Protein AF-A0A3P0XJE6-F1 (afdb_monomer_lite)

pLDDT: mean 87.3, std 9.02, range [51.91, 95.56]

Foldseek 3Di:
DVVLVVVQVVDDDDPQALVSLLVVLVVCVVVVDAQVVSVVVLVVVLVVLVVCCVVVNHPPVRSVSSVPNDTDDHDDDPPPDDQDPVSLVVVLVVLDDDDPNSVVVSVVSPVD

Structure (mmCIF, N/CA/C/O backbone):
data_AF-A0A3P0XJE6-F1
#
_entry.id   AF-A0A3P0XJE6-F1
#
loop_
_atom_site.group_PDB
_atom_site.id
_atom_site.type_symbol
_atom_site.label_atom_id
_atom_site.label_alt_id
_atom_site.label_comp_id
_atom_site.label_asym_id
_atom_site.label_entity_id
_atom_site.label_seq_id
_atom_site.pdbx_PDB_ins_code
_atom_site.Cartn_x
_atom_site.Cartn_y
_atom_site.Cartn_z
_atom_site.occupancy
_atom_site.B_iso_or_equiv
_atom_site.auth_seq_id
_atom_site.auth_comp_id
_atom_site.auth_asym_id
_atom_site.auth_atom_id
_atom_site.pdbx_PDB_model_num
ATOM 1 N N . MET A 1 1 ? -3.874 8.680 0.073 1.00 84.50 1 MET A N 1
ATOM 2 C CA . MET A 1 1 ? -4.438 8.532 1.432 1.00 84.50 1 MET A CA 1
ATOM 3 C C . MET A 1 1 ? -5.882 9.003 1.443 1.00 84.50 1 MET A C 1
ATOM 5 O O . MET A 1 1 ? -6.718 8.251 1.912 1.00 84.50 1 MET A O 1
ATOM 9 N N . GLU A 1 2 ? -6.175 10.144 0.814 1.00 88.62 2 GLU A N 1
ATOM 10 C CA . GLU A 1 2 ? -7.531 10.664 0.545 1.00 88.62 2 GLU A CA 1
ATOM 11 C C . GLU A 1 2 ? -8.507 9.590 0.061 1.00 88.62 2 GLU A C 1
ATOM 13 O O . GLU A 1 2 ? -9.460 9.298 0.760 1.00 88.62 2 GLU A O 1
ATOM 18 N N . GLN A 1 3 ? -8.184 8.857 -1.009 1.00 89.25 3 GLN A N 1
ATOM 19 C CA . GLN A 1 3 ? -9.071 7.796 -1.505 1.00 89.25 3 GLN A CA 1
ATOM 20 C C . GLN A 1 3 ? -9.432 6.720 -0.458 1.00 89.25 3 GLN A C 1
ATOM 22 O O . GLN A 1 3 ? -10.523 6.162 -0.494 1.00 89.25 3 GLN A O 1
ATOM 27 N N . PHE A 1 4 ? -8.514 6.390 0.459 1.00 89.94 4 PHE A N 1
ATOM 28 C CA . PHE A 1 4 ? -8.824 5.459 1.547 1.00 89.94 4 PHE A CA 1
ATOM 29 C C . PHE A 1 4 ? -9.767 6.103 2.564 1.00 89.94 4 PHE A C 1
ATOM 31 O O . PHE A 1 4 ? -10.675 5.431 3.033 1.00 89.94 4 PHE A O 1
ATOM 38 N N . ILE A 1 5 ? -9.558 7.381 2.887 1.00 90.06 5 ILE A N 1
ATOM 39 C CA . ILE A 1 5 ? -10.398 8.150 3.810 1.00 90.06 5 ILE A CA 1
ATOM 40 C C . ILE A 1 5 ? -11.802 8.312 3.225 1.00 90.06 5 ILE A C 1
ATOM 42 O O . ILE A 1 5 ? -12.764 7.985 3.907 1.00 90.06 5 ILE A O 1
ATOM 46 N N . ASP A 1 6 ? -11.922 8.725 1.965 1.00 91.50 6 ASP A N 1
ATOM 47 C CA . ASP A 1 6 ? -13.204 8.915 1.281 1.00 91.50 6 ASP A CA 1
ATOM 48 C C . ASP A 1 6 ? -14.004 7.611 1.239 1.00 91.50 6 ASP A C 1
ATOM 50 O O . ASP A 1 6 ? -15.172 7.572 1.625 1.00 91.50 6 ASP A O 1
ATOM 54 N N . TRP A 1 7 ? -13.343 6.516 0.846 1.00 92.06 7 TRP A N 1
ATOM 55 C CA . TRP A 1 7 ? -13.938 5.184 0.854 1.00 92.06 7 TRP A CA 1
ATOM 56 C C . TRP A 1 7 ? -14.346 4.763 2.276 1.00 92.06 7 TRP A C 1
ATOM 58 O O . TRP A 1 7 ? -15.498 4.411 2.511 1.00 92.06 7 TRP A O 1
ATOM 68 N N . TYR A 1 8 ? -13.446 4.883 3.257 1.00 89.38 8 TYR A N 1
ATOM 69 C CA . TYR A 1 8 ? -13.703 4.490 4.646 1.00 89.38 8 TYR A CA 1
ATOM 70 C C . TYR A 1 8 ? -14.839 5.295 5.295 1.00 89.38 8 TYR A C 1
ATOM 72 O O . TYR A 1 8 ? -15.616 4.738 6.066 1.00 89.38 8 TYR A O 1
ATOM 80 N N . CYS A 1 9 ? -14.965 6.581 4.963 1.00 88.25 9 CYS A N 1
ATOM 81 C CA . CYS A 1 9 ? -16.048 7.451 5.417 1.00 88.25 9 CYS A CA 1
ATOM 82 C C . CYS A 1 9 ? -17.398 7.130 4.755 1.00 88.25 9 CYS A C 1
ATOM 84 O O . CYS A 1 9 ? -18.435 7.449 5.337 1.00 88.25 9 CYS A O 1
ATOM 86 N N . SER A 1 10 ? -17.403 6.507 3.571 1.00 86.56 10 SER A N 1
ATOM 87 C CA . SER A 1 10 ? -18.633 6.064 2.897 1.00 86.56 10 SER A CA 1
ATOM 88 C C . SER A 1 10 ? -19.191 4.734 3.427 1.00 86.56 10 SER A C 1
ATOM 90 O O . SER A 1 10 ? -20.377 4.454 3.260 1.00 86.56 10 SER A O 1
ATOM 92 N N . GLU A 1 11 ? -18.372 3.926 4.106 1.00 77.31 11 GLU A N 1
ATOM 93 C CA . GLU A 1 11 ? -18.755 2.603 4.610 1.00 77.31 11 GLU A CA 1
ATOM 94 C C . GLU A 1 11 ? -19.384 2.660 6.030 1.00 77.31 11 GLU A C 1
ATOM 96 O O . GLU A 1 11 ? -18.969 3.467 6.869 1.00 77.31 11 GLU A O 1
ATOM 101 N N . PRO A 1 12 ? -20.342 1.772 6.385 1.00 68.44 12 PRO A N 1
ATOM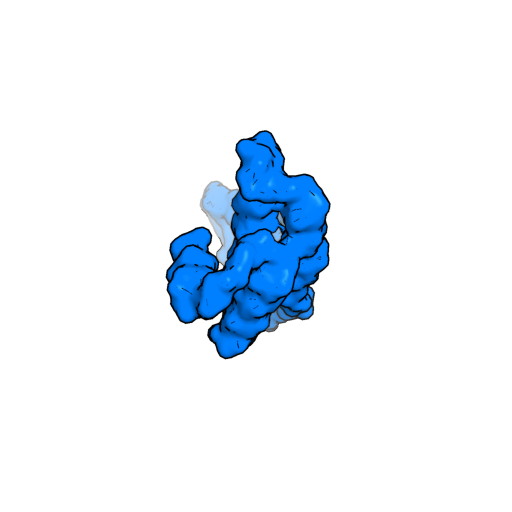 102 C CA . PRO A 1 12 ? -20.878 1.679 7.745 1.00 68.44 12 PRO A CA 1
ATOM 103 C C . PRO A 1 12 ? -19.761 1.386 8.759 1.00 68.44 12 PRO A C 1
ATOM 105 O O . PRO A 1 12 ? -19.056 0.381 8.653 1.00 68.44 12 PRO A O 1
ATOM 108 N N . ARG A 1 13 ? -19.611 2.297 9.728 1.00 65.38 13 ARG A N 1
ATOM 109 C CA . ARG A 1 13 ? -18.469 2.473 10.645 1.00 65.38 13 ARG A CA 1
ATOM 110 C C . ARG A 1 13 ? -17.967 1.170 11.281 1.00 65.38 13 ARG A C 1
ATOM 112 O O . ARG A 1 13 ? -18.421 0.760 12.346 1.00 65.38 13 ARG A O 1
ATOM 119 N N . LEU A 1 14 ? -16.967 0.559 10.656 1.00 70.62 14 LEU A N 1
ATOM 120 C CA . LEU A 1 14 ? -16.139 -0.487 11.249 1.00 70.62 14 LEU A CA 1
ATOM 121 C C . LEU A 1 14 ? -14.871 0.163 11.787 1.00 70.62 14 LEU A C 1
ATOM 123 O O . LEU A 1 14 ? -14.230 0.909 11.058 1.00 70.62 14 LEU A O 1
ATOM 127 N N . ALA A 1 15 ? -14.477 -0.147 13.022 1.00 84.44 15 ALA A N 1
ATOM 128 C CA . ALA A 1 15 ? -13.175 0.271 13.539 1.00 84.44 15 ALA A CA 1
ATOM 129 C C . ALA A 1 15 ? -12.042 -0.193 12.606 1.00 84.44 15 ALA A C 1
ATOM 131 O O . ALA A 1 15 ? -12.121 -1.279 12.021 1.00 84.44 15 ALA A O 1
ATOM 132 N N . LEU A 1 16 ? -10.976 0.606 12.492 1.00 86.81 16 LEU A N 1
ATOM 133 C CA . LEU A 1 16 ? -9.831 0.276 11.649 1.00 86.81 16 LEU A CA 1
ATOM 134 C C . LEU A 1 16 ? -9.233 -1.072 12.072 1.00 86.81 16 LEU A C 1
ATOM 136 O O . LEU A 1 16 ? -8.673 -1.225 13.155 1.00 86.81 16 LEU A O 1
ATOM 140 N N . ASN A 1 17 ? -9.361 -2.068 11.199 1.00 90.62 17 ASN A N 1
ATOM 141 C CA . ASN A 1 17 ? -8.892 -3.422 11.447 1.00 90.62 17 ASN A CA 1
ATOM 142 C C . ASN A 1 17 ? -8.497 -4.112 10.134 1.00 90.62 17 ASN A C 1
ATOM 144 O O . ASN A 1 17 ? -8.668 -3.583 9.032 1.00 90.62 17 ASN A O 1
ATOM 148 N N . ARG A 1 18 ? -7.982 -5.339 10.250 1.00 92.06 18 ARG A N 1
ATOM 149 C CA . ARG A 1 18 ? -7.578 -6.164 9.104 1.00 92.06 18 ARG A CA 1
ATOM 150 C C . ARG A 1 18 ? -8.693 -6.331 8.060 1.00 92.06 18 ARG A C 1
ATOM 152 O O . ARG A 1 18 ? -8.404 -6.308 6.866 1.00 92.06 18 ARG A O 1
ATOM 159 N N . THR A 1 19 ? -9.938 -6.517 8.494 1.00 92.00 19 THR 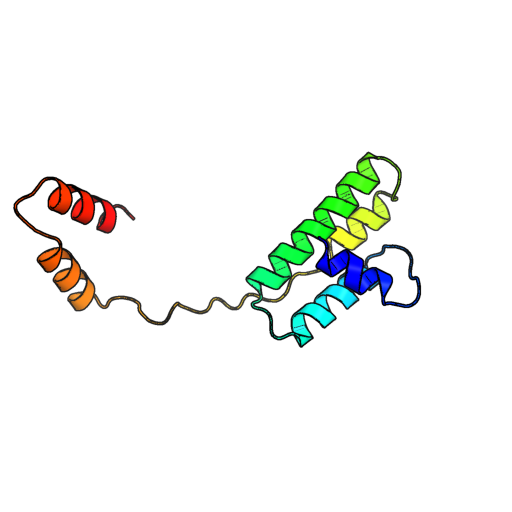A N 1
ATOM 160 C CA . THR A 1 19 ? -11.095 -6.755 7.618 1.00 92.00 19 THR A CA 1
ATOM 161 C C . THR A 1 19 ? -11.422 -5.528 6.776 1.00 92.00 19 THR A C 1
ATOM 163 O O . THR A 1 19 ? -11.659 -5.668 5.579 1.00 92.00 19 THR A O 1
ATOM 166 N N . VAL A 1 20 ? -11.369 -4.328 7.360 1.00 92.75 20 VAL A N 1
ATOM 167 C CA . VAL A 1 20 ? -11.568 -3.066 6.627 1.00 92.75 20 VAL A CA 1
ATOM 168 C C . VAL A 1 20 ? -10.523 -2.910 5.524 1.00 92.75 20 VAL A C 1
ATOM 170 O O . VAL A 1 20 ? -10.867 -2.659 4.374 1.00 92.75 20 VAL A O 1
ATOM 173 N N . VAL A 1 21 ? -9.245 -3.138 5.837 1.00 93.75 21 VAL A N 1
ATOM 174 C CA . VAL A 1 21 ? -8.159 -3.014 4.849 1.00 93.75 21 VAL A CA 1
ATOM 175 C C . VAL A 1 21 ? -8.266 -4.080 3.750 1.00 93.75 21 VAL A C 1
ATOM 177 O O . VAL A 1 21 ? -7.935 -3.820 2.593 1.00 93.75 21 VAL A O 1
ATOM 180 N N . LEU A 1 22 ? -8.776 -5.273 4.076 1.00 93.81 22 LEU A N 1
ATOM 181 C CA . LEU A 1 22 ? -9.079 -6.301 3.079 1.00 93.81 22 LEU A CA 1
ATOM 182 C C . LEU A 1 22 ? -10.220 -5.871 2.144 1.00 93.81 22 LEU A C 1
ATOM 184 O O . LEU A 1 22 ? -10.103 -6.054 0.935 1.00 93.81 22 LEU A O 1
ATOM 188 N N . ARG A 1 23 ? -11.296 -5.283 2.680 1.00 93.00 23 ARG A N 1
ATOM 189 C CA . ARG A 1 23 ? -12.406 -4.742 1.876 1.00 93.00 23 ARG A CA 1
ATOM 190 C C . ARG A 1 23 ? -11.936 -3.616 0.963 1.00 93.00 23 ARG A C 1
ATOM 192 O O . ARG A 1 23 ? -12.268 -3.629 -0.216 1.00 93.00 23 ARG A O 1
ATOM 199 N N . PHE A 1 24 ? -11.081 -2.729 1.470 1.00 93.62 24 PHE A N 1
ATOM 200 C CA . PHE A 1 24 ? -10.472 -1.683 0.656 1.00 93.62 24 PHE A CA 1
ATOM 201 C C . PHE A 1 24 ? -9.674 -2.266 -0.514 1.00 93.62 24 PHE A C 1
ATOM 203 O O . PHE A 1 24 ? -9.806 -1.804 -1.642 1.00 93.62 24 PHE A O 1
ATOM 210 N N . ARG A 1 25 ? -8.887 -3.329 -0.285 1.00 94.44 25 ARG A N 1
ATOM 211 C CA . ARG A 1 25 ? -8.191 -4.027 -1.378 1.00 94.44 25 ARG A CA 1
ATOM 212 C C . ARG A 1 25 ? -9.169 -4.542 -2.433 1.00 94.44 25 ARG A C 1
ATOM 214 O O . ARG A 1 25 ? -8.923 -4.325 -3.610 1.00 94.44 25 ARG A O 1
ATOM 221 N N . LEU A 1 26 ? -10.244 -5.215 -2.018 1.00 93.38 26 LEU A N 1
ATOM 222 C CA . LEU A 1 26 ? -11.241 -5.763 -2.945 1.00 93.38 26 LEU A CA 1
ATOM 223 C C . LEU A 1 26 ? -11.916 -4.656 -3.764 1.00 93.38 26 LEU A C 1
ATOM 225 O O . LEU A 1 26 ? -12.108 -4.823 -4.963 1.00 93.38 26 LEU A O 1
ATOM 229 N N . HIS A 1 27 ? -12.203 -3.509 -3.144 1.00 93.19 27 HIS A N 1
ATOM 230 C CA . HIS A 1 27 ? -12.705 -2.328 -3.843 1.00 93.19 27 HIS A CA 1
ATOM 231 C C . HIS A 1 27 ? -11.697 -1.804 -4.882 1.00 93.19 27 HIS A C 1
ATOM 233 O O . HIS A 1 27 ? -12.051 -1.547 -6.029 1.00 93.19 27 HIS A O 1
ATOM 239 N N . LEU A 1 28 ? -10.413 -1.704 -4.523 1.00 93.81 28 LEU A N 1
ATOM 240 C CA . LEU A 1 28 ? -9.367 -1.304 -5.468 1.00 93.81 28 LEU A CA 1
ATOM 241 C C . LEU A 1 28 ? -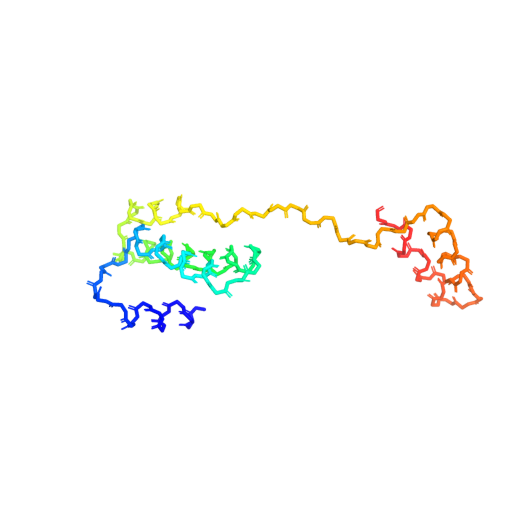9.207 -2.300 -6.630 1.00 93.81 28 LEU A C 1
ATOM 243 O O . LEU A 1 28 ? -8.961 -1.882 -7.760 1.00 93.81 28 LEU A O 1
ATOM 247 N N . GLU A 1 29 ? -9.355 -3.599 -6.362 1.00 92.06 29 GLU A N 1
ATOM 248 C CA . GLU A 1 29 ? -9.342 -4.652 -7.383 1.00 92.06 29 GLU A CA 1
ATOM 249 C C . GLU A 1 29 ? -10.576 -4.559 -8.299 1.00 92.06 29 GLU A C 1
ATOM 251 O O . GLU A 1 29 ? -10.433 -4.693 -9.513 1.00 92.06 29 GLU A O 1
ATOM 256 N N . SER A 1 30 ? -11.765 -4.236 -7.767 1.00 92.88 30 SER A N 1
ATOM 257 C CA . SER A 1 30 ? -12.977 -4.052 -8.584 1.00 92.88 30 SER A CA 1
ATOM 258 C C . SER A 1 30 ? -12.926 -2.822 -9.492 1.00 92.88 30 SER A C 1
ATOM 260 O O . SER A 1 30 ? -13.614 -2.786 -10.506 1.00 92.88 30 SER A O 1
ATOM 262 N N . LEU A 1 31 ? -12.092 -1.830 -9.164 1.00 92.31 31 LEU A N 1
ATOM 263 C CA . LEU A 1 31 ? -11.829 -0.671 -10.025 1.00 92.31 31 LEU A CA 1
ATOM 264 C C . LEU A 1 31 ? -10.895 -0.993 -11.209 1.00 92.31 31 LEU A C 1
ATOM 266 O O . LEU A 1 31 ? -10.602 -0.105 -12.006 1.00 92.31 31 LEU A O 1
ATOM 270 N N . GLY A 1 32 ? -10.386 -2.226 -11.320 1.00 89.38 32 GLY A N 1
ATOM 271 C CA . GLY A 1 32 ? -9.496 -2.632 -12.413 1.00 89.38 32 GLY A CA 1
ATOM 272 C C . GLY A 1 32 ? -8.101 -2.002 -12.348 1.00 89.38 32 GLY A C 1
ATOM 273 O O . GLY A 1 32 ? -7.420 -1.887 -13.366 1.00 89.38 32 GLY A O 1
ATOM 274 N N . LEU A 1 33 ? -7.661 -1.565 -11.164 1.00 89.88 33 LEU A N 1
ATOM 275 C CA . LEU A 1 33 ? -6.352 -0.938 -10.988 1.00 89.88 33 LEU A CA 1
ATOM 276 C C . LEU A 1 33 ? -5.213 -1.948 -11.161 1.00 89.88 33 LEU A C 1
ATOM 278 O O . LEU A 1 33 ? -5.309 -3.105 -10.751 1.00 89.88 33 LEU A O 1
ATOM 282 N N . ALA A 1 34 ? -4.078 -1.476 -11.683 1.00 90.44 34 ALA A N 1
ATOM 283 C CA . ALA A 1 34 ? -2.867 -2.282 -11.762 1.00 90.44 34 ALA A CA 1
ATOM 284 C C . ALA A 1 34 ? -2.428 -2.761 -10.366 1.00 90.44 34 ALA A C 1
ATOM 286 O O . ALA A 1 34 ? -2.461 -2.002 -9.391 1.00 90.44 34 ALA A O 1
ATOM 287 N N . ALA A 1 35 ? -1.942 -4.003 -10.273 1.00 91.00 35 ALA A N 1
ATOM 288 C CA . ALA A 1 35 ? -1.529 -4.605 -9.002 1.00 91.00 35 ALA A CA 1
ATOM 289 C C . ALA A 1 35 ? -0.489 -3.755 -8.243 1.00 91.00 35 ALA A C 1
ATOM 291 O O . ALA A 1 35 ? -0.568 -3.634 -7.020 1.00 91.00 35 ALA A O 1
ATOM 292 N N . GLY A 1 36 ? 0.441 -3.111 -8.960 1.00 91.75 36 GLY A N 1
ATOM 293 C CA . GLY A 1 36 ? 1.413 -2.180 -8.379 1.00 91.75 36 GLY A CA 1
ATOM 294 C C . GLY A 1 36 ? 0.747 -0.984 -7.688 1.00 91.75 36 GLY A C 1
ATOM 295 O O . GLY A 1 36 ? 1.086 -0.661 -6.550 1.00 91.75 36 GLY A O 1
ATOM 296 N N . THR A 1 37 ? -0.271 -0.390 -8.316 1.00 92.81 37 THR A N 1
ATOM 297 C CA . THR A 1 37 ? -1.053 0.721 -7.751 1.00 92.81 37 THR A CA 1
ATOM 298 C C . THR A 1 37 ? -1.831 0.287 -6.511 1.00 92.81 37 THR A C 1
ATOM 300 O O . THR A 1 37 ? -1.804 0.982 -5.494 1.00 92.81 37 THR A O 1
ATOM 303 N N . VAL A 1 38 ? -2.482 -0.882 -6.552 1.00 94.31 38 VAL A N 1
ATOM 304 C CA . VAL A 1 38 ? -3.180 -1.449 -5.384 1.00 94.31 38 VAL A CA 1
ATOM 305 C C . VAL A 1 38 ? -2.200 -1.651 -4.225 1.00 94.31 38 VAL A C 1
ATOM 307 O O . VAL A 1 38 ? -2.468 -1.250 -3.091 1.00 94.31 38 VAL A O 1
ATOM 310 N N . ASN A 1 39 ? -1.027 -2.218 -4.510 1.00 94.50 39 ASN A N 1
ATOM 311 C CA . ASN A 1 39 ? -0.001 -2.489 -3.508 1.00 94.50 39 ASN A CA 1
ATOM 312 C C . ASN A 1 39 ? 0.589 -1.213 -2.903 1.00 94.50 39 ASN A C 1
ATOM 314 O O . ASN A 1 39 ? 0.792 -1.172 -1.688 1.00 94.50 39 ASN A O 1
ATOM 318 N N . GLN A 1 40 ? 0.798 -0.171 -3.711 1.00 94.81 40 GLN A N 1
ATOM 319 C CA . GLN A 1 40 ? 1.252 1.138 -3.245 1.00 94.81 40 GLN A CA 1
ATOM 320 C C . GLN A 1 40 ? 0.226 1.783 -2.303 1.00 94.81 40 GLN A C 1
ATOM 322 O O . GLN A 1 40 ? 0.582 2.246 -1.218 1.00 94.81 40 GLN A O 1
ATOM 327 N N . ARG A 1 41 ? -1.064 1.745 -2.662 1.00 94.88 41 ARG A N 1
ATOM 328 C CA . ARG A 1 41 ? -2.147 2.271 -1.813 1.00 94.88 41 ARG A CA 1
ATOM 329 C C . ARG A 1 41 ? -2.258 1.500 -0.497 1.00 94.88 41 ARG A C 1
ATOM 331 O O . ARG A 1 41 ? -2.348 2.113 0.564 1.00 94.88 41 ARG A O 1
ATOM 338 N N . LEU A 1 42 ? -2.159 0.170 -0.539 1.00 95.56 42 LEU A N 1
ATOM 339 C CA . LEU A 1 42 ? -2.121 -0.655 0.672 1.00 95.56 42 LEU A CA 1
ATOM 340 C C . LEU A 1 42 ? -0.883 -0.388 1.534 1.00 95.56 42 LEU A C 1
ATOM 342 O O . LEU A 1 42 ? -0.985 -0.425 2.757 1.00 95.56 42 LEU A O 1
ATOM 346 N N . ALA A 1 43 ? 0.281 -0.124 0.938 1.00 95.50 43 ALA A N 1
ATOM 347 C CA . ALA A 1 43 ? 1.494 0.197 1.689 1.00 95.50 43 ALA A CA 1
ATOM 348 C C . ALA A 1 43 ? 1.319 1.472 2.525 1.00 95.50 43 ALA A C 1
ATOM 350 O O . ALA A 1 43 ? 1.688 1.476 3.698 1.00 95.50 43 ALA A O 1
ATOM 351 N N . ALA A 1 44 ? 0.672 2.499 1.967 1.00 95.12 44 ALA A N 1
ATOM 352 C CA . ALA A 1 44 ? 0.360 3.724 2.697 1.00 95.12 44 ALA A CA 1
ATOM 353 C C . ALA A 1 44 ? -0.565 3.458 3.901 1.00 95.12 44 ALA A C 1
ATOM 355 O O . ALA A 1 44 ? -0.288 3.922 5.004 1.00 95.12 44 ALA A O 1
ATOM 356 N N . VAL A 1 45 ? -1.616 2.647 3.726 1.00 94.31 45 VAL A N 1
ATOM 357 C CA . VAL A 1 45 ? -2.526 2.264 4.825 1.00 94.31 45 VAL A CA 1
ATOM 358 C C . VAL A 1 45 ? -1.798 1.453 5.904 1.00 94.31 45 VAL A C 1
ATOM 360 O O . VAL A 1 45 ? -1.995 1.686 7.095 1.00 94.31 45 VAL A O 1
ATOM 363 N N . ARG A 1 46 ? -0.913 0.526 5.514 1.00 95.25 46 ARG A N 1
ATOM 364 C CA . ARG A 1 46 ? -0.088 -0.231 6.472 1.00 95.25 46 ARG A CA 1
ATOM 365 C C . ARG A 1 46 ? 0.857 0.681 7.251 1.00 95.25 46 ARG A C 1
ATOM 367 O O . ARG A 1 46 ? 1.036 0.452 8.443 1.00 95.25 46 ARG A O 1
ATOM 374 N N . ARG A 1 47 ? 1.449 1.692 6.602 1.00 95.19 47 ARG A N 1
ATOM 375 C CA . ARG A 1 47 ? 2.309 2.667 7.283 1.00 95.19 47 ARG A CA 1
ATOM 376 C C . ARG A 1 47 ? 1.509 3.481 8.293 1.00 95.19 47 ARG A C 1
ATOM 378 O O . ARG A 1 47 ? 1.928 3.556 9.436 1.00 95.19 47 ARG A O 1
ATOM 385 N N . LEU A 1 48 ? 0.334 3.978 7.907 1.00 93.12 48 LEU A N 1
ATOM 386 C CA . LEU A 1 48 ? -0.567 4.702 8.808 1.00 93.12 48 LEU A CA 1
ATOM 387 C C . LEU A 1 48 ? -0.919 3.883 10.060 1.00 93.12 48 LEU A C 1
ATOM 389 O O . LEU A 1 48 ? -0.855 4.399 11.168 1.00 93.12 48 LEU A O 1
ATOM 393 N N . ALA A 1 49 ? -1.249 2.599 9.898 1.00 94.06 49 ALA A N 1
ATOM 394 C CA . ALA A 1 49 ? -1.556 1.726 11.032 1.00 94.06 49 ALA A CA 1
ATOM 395 C C . ALA A 1 49 ? -0.353 1.508 11.969 1.00 94.06 49 ALA A C 1
ATOM 397 O 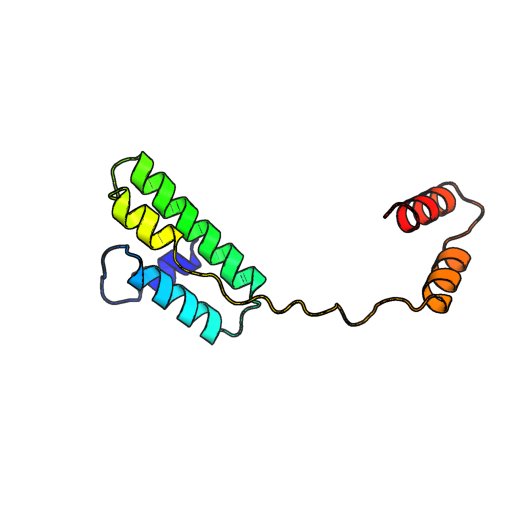O . ALA A 1 49 ? -0.544 1.323 13.167 1.00 94.06 49 ALA A O 1
ATOM 398 N N . TYR A 1 50 ? 0.868 1.516 11.428 1.00 94.06 50 TYR A N 1
ATOM 399 C CA . TYR A 1 50 ? 2.092 1.390 12.217 1.00 94.06 50 TYR A CA 1
ATOM 400 C C . TYR A 1 50 ? 2.360 2.661 13.030 1.00 94.06 50 TYR A C 1
ATOM 402 O O . TYR A 1 50 ? 2.526 2.583 14.238 1.00 94.06 50 TYR A O 1
ATOM 410 N N . GLU A 1 51 ? 2.282 3.829 12.389 1.00 94.75 51 GLU A N 1
ATOM 411 C CA . GLU A 1 51 ? 2.422 5.132 13.059 1.00 94.75 51 GLU A CA 1
ATOM 412 C C . GLU A 1 51 ? 1.359 5.327 14.154 1.00 94.75 51 GLU A C 1
ATOM 414 O O . GLU A 1 51 ? 1.641 5.829 15.242 1.00 94.75 51 GLU A O 1
ATOM 419 N N . ALA A 1 52 ? 0.126 4.876 13.897 1.00 93.56 52 ALA A N 1
ATOM 420 C CA . ALA A 1 52 ? -0.946 4.903 14.886 1.00 93.56 52 ALA A CA 1
ATOM 421 C C . ALA A 1 52 ? -0.660 3.989 16.087 1.00 93.56 52 ALA A C 1
ATOM 423 O O . ALA A 1 52 ? -1.051 4.322 17.204 1.00 93.56 52 ALA A O 1
ATOM 424 N N . ALA A 1 53 ? 0.017 2.856 15.878 1.00 95.12 53 ALA A N 1
ATOM 425 C CA . ALA A 1 53 ? 0.429 1.980 16.968 1.00 95.12 53 ALA A CA 1
ATOM 426 C C . ALA A 1 53 ? 1.586 2.570 17.780 1.00 95.12 53 ALA A C 1
ATOM 428 O O . ALA A 1 53 ? 1.515 2.556 19.006 1.00 95.12 53 ALA A O 1
ATOM 429 N N . ASP A 1 54 ? 2.585 3.159 17.117 1.00 94.88 54 ASP A N 1
ATOM 430 C CA . ASP A 1 54 ? 3.687 3.866 17.785 1.00 94.88 54 ASP A CA 1
ATOM 431 C C . ASP A 1 54 ? 3.170 5.059 18.613 1.00 94.88 54 ASP A C 1
ATOM 433 O O . ASP A 1 54 ? 3.697 5.360 19.681 1.00 94.88 54 ASP A O 1
ATOM 437 N N . SER A 1 55 ? 2.075 5.686 18.170 1.00 94.88 55 SER A N 1
ATOM 438 C CA . SER A 1 55 ? 1.391 6.775 18.884 1.00 94.88 55 SER A CA 1
ATOM 439 C C . SER A 1 55 ? 0.383 6.301 19.948 1.00 94.88 55 SER A C 1
ATOM 441 O O . SER A 1 55 ? -0.278 7.127 20.574 1.00 94.88 55 SER A O 1
ATOM 443 N N . GLY A 1 56 ? 0.200 4.989 20.136 1.00 92.69 56 GLY A N 1
ATOM 444 C CA . GLY A 1 56 ? -0.738 4.416 21.113 1.00 92.69 56 GLY A CA 1
ATOM 445 C C . GLY A 1 56 ? -2.229 4.495 20.743 1.00 92.69 56 GLY A C 1
ATOM 446 O O . GLY A 1 56 ? -3.078 4.120 21.548 1.00 92.69 56 GLY A O 1
ATOM 447 N N . LEU A 1 57 ? -2.573 4.943 19.531 1.00 91.62 57 LEU A N 1
ATOM 448 C CA . LEU A 1 57 ? -3.955 5.041 19.031 1.00 91.62 57 LEU A CA 1
ATOM 449 C C . LEU A 1 57 ? -4.512 3.697 18.540 1.00 91.62 57 LEU A C 1
ATOM 451 O O . LEU A 1 57 ? -5.723 3.538 18.378 1.00 91.62 57 LEU A O 1
ATOM 455 N N . LEU A 1 58 ? -3.632 2.735 18.266 1.00 93.25 58 LEU A N 1
ATOM 456 C CA . LEU A 1 58 ? -3.979 1.400 17.796 1.00 93.25 58 LEU A CA 1
ATOM 457 C C . LEU A 1 58 ? -3.160 0.356 18.557 1.00 93.25 58 LEU A C 1
ATOM 459 O O . LEU A 1 58 ? -1.976 0.558 18.811 1.00 93.25 58 LEU A O 1
ATOM 463 N N . SER A 1 59 ? -3.756 -0.791 18.892 1.00 93.94 59 SER A N 1
ATOM 464 C CA . SER A 1 59 ? -2.976 -1.856 19.524 1.00 93.94 59 SER A CA 1
ATOM 465 C C . SER A 1 59 ? -1.930 -2.424 18.545 1.00 93.94 59 SER A C 1
ATOM 467 O O . SER A 1 59 ? -2.225 -2.588 17.350 1.00 93.94 59 SER A O 1
ATOM 469 N N . PRO A 1 60 ?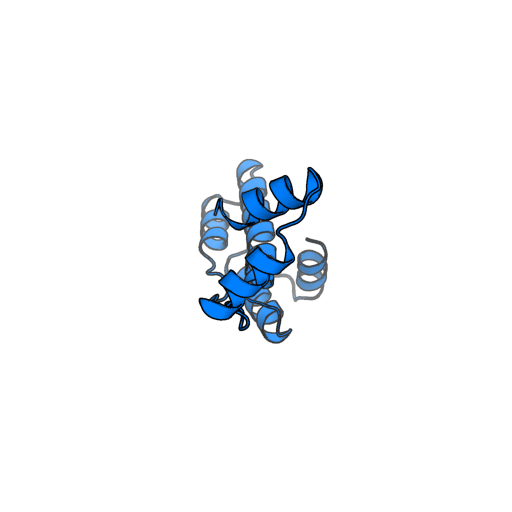 -0.725 -2.796 19.022 1.00 93.25 60 PRO A N 1
ATOM 470 C CA . PRO A 1 60 ? 0.300 -3.411 18.175 1.00 93.25 60 PRO A CA 1
ATOM 471 C C . PRO A 1 60 ? -0.196 -4.673 17.454 1.00 93.25 60 PRO A C 1
ATOM 473 O O . PRO A 1 60 ? 0.172 -4.937 16.308 1.00 93.25 60 PRO A O 1
ATOM 476 N N . GLU A 1 61 ? -1.090 -5.435 18.090 1.00 93.31 61 GLU A N 1
ATOM 477 C CA . GLU A 1 61 ? -1.706 -6.627 17.503 1.00 93.31 61 GLU A CA 1
ATOM 478 C C . GLU A 1 61 ? -2.594 -6.300 16.294 1.00 93.31 61 GLU A C 1
ATOM 480 O O . GLU A 1 61 ? -2.520 -6.982 15.263 1.00 93.31 61 GLU A O 1
ATOM 485 N N . LEU A 1 62 ? -3.397 -5.233 16.379 1.00 92.81 62 LEU A N 1
ATOM 486 C CA . LEU A 1 62 ? -4.238 -4.770 15.273 1.00 92.81 62 LEU A CA 1
ATOM 487 C C . LEU A 1 62 ? -3.385 -4.246 14.115 1.00 92.81 62 LEU A C 1
ATOM 489 O O . LEU A 1 62 ? -3.621 -4.623 12.961 1.00 92.81 62 LEU A O 1
ATOM 493 N N . ALA A 1 63 ? -2.350 -3.459 14.412 1.00 94.25 63 ALA A N 1
ATOM 494 C CA . ALA A 1 63 ? -1.401 -2.978 13.411 1.00 94.25 63 ALA A CA 1
ATOM 495 C C . ALA A 1 63 ? -0.678 -4.140 12.707 1.00 94.25 63 ALA A C 1
ATOM 497 O O . ALA A 1 63 ? -0.602 -4.182 11.474 1.00 94.25 63 ALA A O 1
ATOM 498 N N . ALA A 1 64 ? -0.238 -5.156 13.457 1.00 94.19 64 ALA A N 1
ATOM 499 C CA . ALA A 1 64 ? 0.334 -6.380 12.897 1.00 94.19 64 ALA A CA 1
ATOM 500 C C . ALA A 1 64 ? -0.688 -7.172 12.057 1.00 94.19 64 ALA A C 1
ATOM 502 O O . ALA A 1 64 ? -0.345 -7.784 11.037 1.00 94.19 64 ALA A O 1
ATOM 503 N N . GLY A 1 65 ? -1.961 -7.171 12.455 1.00 94.50 65 GLY A N 1
ATOM 504 C CA . GLY A 1 65 ? -3.073 -7.720 11.680 1.00 94.50 65 GLY A CA 1
ATOM 505 C C . GLY A 1 65 ? -3.227 -7.052 10.311 1.00 94.50 65 GLY A C 1
ATOM 506 O O . GLY A 1 65 ? -3.302 -7.759 9.300 1.00 94.50 65 GLY A O 1
ATOM 507 N N . ILE A 1 66 ? -3.209 -5.715 10.283 1.00 94.94 66 ILE A N 1
ATOM 508 C CA . ILE A 1 66 ? -3.289 -4.878 9.075 1.00 94.94 66 ILE A CA 1
ATOM 509 C C . ILE A 1 66 ? -2.057 -5.070 8.185 1.00 94.94 66 ILE A C 1
ATOM 511 O O . ILE A 1 66 ? -2.184 -5.274 6.976 1.00 94.94 66 ILE A O 1
ATOM 515 N N . ARG A 1 67 ? -0.856 -5.099 8.772 1.00 93.19 67 ARG A N 1
ATOM 516 C CA . ARG A 1 67 ? 0.398 -5.324 8.037 1.00 93.19 67 ARG A CA 1
ATOM 517 C C . ARG A 1 67 ? 0.378 -6.629 7.240 1.00 93.19 67 ARG A C 1
ATOM 519 O O . ARG A 1 67 ? 0.875 -6.675 6.118 1.00 93.19 67 ARG A O 1
ATOM 526 N N . ARG A 1 68 ? -0.232 -7.680 7.797 1.00 93.50 68 ARG A N 1
ATOM 527 C CA . ARG A 1 68 ? -0.331 -9.017 7.186 1.00 93.50 68 ARG A CA 1
ATOM 528 C C . ARG A 1 68 ? -1.370 -9.126 6.064 1.00 93.50 68 ARG A C 1
ATOM 530 O O . ARG A 1 68 ? -1.492 -10.199 5.470 1.00 93.50 68 ARG A O 1
ATOM 537 N N . VAL A 1 69 ? -2.128 -8.070 5.761 1.00 94.25 69 VAL A N 1
ATOM 538 C CA . VAL A 1 69 ? -3.027 -8.065 4.597 1.00 94.25 69 VAL A CA 1
ATOM 539 C C . VAL A 1 69 ? -2.184 -8.194 3.334 1.00 94.25 69 VAL A C 1
ATOM 541 O O . VAL A 1 69 ? -1.349 -7.337 3.050 1.00 94.25 69 VAL A O 1
ATOM 544 N N . LYS A 1 70 ? -2.390 -9.271 2.569 1.00 92.75 70 LYS A N 1
ATOM 545 C CA . LYS A 1 70 ? -1.659 -9.513 1.319 1.00 92.75 70 LYS A CA 1
ATOM 546 C C . LYS A 1 70 ? -2.056 -8.493 0.255 1.00 92.75 70 LYS A C 1
ATOM 548 O O . LYS A 1 70 ? -3.231 -8.149 0.133 1.00 92.75 70 LYS A O 1
ATOM 553 N N . GLY A 1 71 ? -1.066 -8.048 -0.510 1.00 92.19 71 GLY A N 1
ATOM 554 C CA . GLY A 1 71 ? -1.274 -7.232 -1.700 1.00 92.19 71 GLY A CA 1
ATOM 555 C C . GLY A 1 71 ? -1.969 -7.982 -2.839 1.00 92.19 71 GLY A C 1
ATOM 556 O O . GLY A 1 71 ? -2.144 -9.202 -2.768 1.00 92.19 71 GLY A O 1
ATOM 557 N N . ALA A 1 72 ? -2.336 -7.242 -3.883 1.00 91.31 72 ALA A N 1
ATOM 558 C CA . ALA A 1 72 ? -2.764 -7.810 -5.153 1.00 91.31 72 ALA A CA 1
ATOM 559 C C . ALA A 1 72 ? -1.587 -8.548 -5.809 1.00 91.31 72 ALA A C 1
ATOM 561 O O . ALA A 1 72 ? -0.434 -8.098 -5.743 1.00 91.31 72 ALA A O 1
ATOM 562 N N . LYS A 1 73 ? -1.866 -9.698 -6.432 1.00 87.00 73 LYS A N 1
ATOM 563 C CA . LYS A 1 73 ? -0.841 -10.484 -7.127 1.00 87.00 73 LYS A CA 1
ATOM 564 C C . LYS A 1 73 ? -0.347 -9.701 -8.341 1.00 87.00 73 LYS A C 1
ATOM 566 O O . LYS A 1 73 ? -1.096 -9.483 -9.286 1.00 87.00 73 LYS A O 1
ATOM 571 N N . GLN A 1 74 ? 0.924 -9.320 -8.326 1.00 81.06 74 GLN A N 1
ATOM 572 C CA . GLN A 1 74 ? 1.590 -8.764 -9.494 1.00 81.06 74 GLN A CA 1
ATOM 573 C C . GLN A 1 74 ? 2.155 -9.924 -10.311 1.00 81.06 74 GLN A C 1
ATOM 575 O O . GLN A 1 74 ? 3.253 -10.409 -10.044 1.00 81.06 74 GLN A O 1
ATOM 580 N N . LEU A 1 75 ? 1.374 -10.410 -11.274 1.00 76.25 75 LEU A N 1
ATOM 581 C CA . LEU A 1 75 ? 1.922 -11.254 -12.329 1.00 76.25 75 LEU A CA 1
ATOM 582 C C . LEU A 1 75 ? 2.864 -10.363 -13.136 1.00 76.25 75 LEU A C 1
ATOM 584 O O . LEU A 1 75 ? 2.454 -9.302 -13.604 1.00 76.25 75 LEU A O 1
ATOM 588 N N . GLY A 1 76 ? 4.139 -10.741 -13.219 1.00 65.81 76 GLY A N 1
ATOM 589 C CA . GLY A 1 76 ? 5.104 -10.005 -14.022 1.00 65.81 76 GLY A CA 1
ATOM 590 C C . GLY A 1 76 ? 4.634 -9.993 -15.470 1.00 65.81 76 GLY A C 1
ATOM 591 O O . GLY A 1 76 ? 4.740 -11.001 -16.162 1.00 65.81 76 GLY A O 1
ATOM 592 N N . ALA A 1 77 ? 4.096 -8.866 -15.926 1.00 60.94 77 ALA A N 1
ATOM 593 C CA . ALA A 1 77 ? 3.907 -8.638 -17.343 1.00 60.94 77 ALA A CA 1
ATOM 594 C C . ALA A 1 77 ? 5.289 -8.305 -17.903 1.00 60.94 77 ALA A C 1
ATOM 596 O O . ALA A 1 77 ? 5.853 -7.258 -17.588 1.00 60.94 77 ALA A O 1
ATOM 597 N N . ARG A 1 78 ? 5.865 -9.214 -18.696 1.00 58.28 78 ARG A N 1
ATOM 598 C CA . ARG A 1 78 ? 7.004 -8.861 -19.546 1.00 58.28 78 ARG A CA 1
ATOM 599 C C . ARG A 1 78 ? 6.528 -7.728 -20.449 1.00 58.28 78 ARG A C 1
ATOM 601 O O . ARG A 1 78 ? 5.654 -7.949 -21.281 1.00 58.28 78 ARG A O 1
ATOM 608 N N . THR A 1 79 ? 7.052 -6.523 -20.254 1.00 63.50 79 THR A N 1
ATOM 609 C CA . THR A 1 79 ? 6.758 -5.370 -21.110 1.00 63.50 79 THR A CA 1
ATOM 610 C C . THR A 1 79 ? 7.025 -5.787 -22.556 1.00 63.50 79 THR A C 1
ATOM 612 O O . THR A 1 79 ? 8.124 -6.238 -22.855 1.00 63.50 79 THR A O 1
ATOM 615 N N . GLY A 1 80 ? 6.014 -5.746 -23.425 1.00 59.94 80 GLY A N 1
ATOM 616 C CA . GLY A 1 80 ? 5.974 -6.514 -24.682 1.00 59.94 80 GLY A CA 1
ATOM 617 C C . GLY A 1 80 ? 6.987 -6.138 -25.772 1.00 59.94 80 GLY A C 1
ATOM 618 O O . GLY A 1 80 ? 6.961 -6.745 -26.833 1.00 59.94 80 GLY A O 1
ATOM 619 N N . ASN A 1 81 ? 7.888 -5.188 -25.517 1.00 71.31 81 ASN A N 1
ATOM 620 C CA . ASN A 1 81 ? 8.831 -4.651 -26.500 1.00 71.31 81 ASN A CA 1
ATOM 621 C C . ASN A 1 81 ? 10.283 -4.895 -26.075 1.00 71.31 81 ASN A C 1
ATOM 623 O O . ASN A 1 81 ? 11.085 -3.966 -25.997 1.00 71.31 81 ASN A O 1
ATOM 627 N N . TRP A 1 82 ? 10.620 -6.142 -25.755 1.00 79.19 82 TRP A N 1
ATOM 628 C CA . TRP A 1 82 ? 12.026 -6.511 -25.612 1.00 79.19 82 TRP A CA 1
ATOM 629 C C . TRP A 1 82 ? 12.686 -6.432 -26.981 1.00 79.19 82 TRP A C 1
ATOM 631 O O . TRP A 1 82 ? 12.175 -6.994 -27.950 1.00 79.19 82 TRP A O 1
ATOM 641 N N . LEU A 1 83 ? 13.812 -5.729 -27.053 1.00 83.75 83 LEU A N 1
ATOM 642 C CA . LEU A 1 83 ? 14.605 -5.688 -28.269 1.00 83.75 83 LEU A CA 1
ATOM 643 C C . LEU A 1 83 ? 15.169 -7.087 -28.514 1.00 83.75 83 LEU A C 1
ATOM 645 O O . LEU A 1 83 ? 15.779 -7.694 -27.632 1.00 83.75 83 LEU A O 1
ATOM 649 N N . THR A 1 84 ? 14.973 -7.597 -29.724 1.00 86.31 84 THR A N 1
ATOM 650 C CA . THR A 1 84 ? 15.795 -8.702 -30.225 1.00 86.31 84 THR A CA 1
ATOM 651 C C . THR A 1 84 ? 17.255 -8.253 -30.311 1.00 86.31 84 THR A C 1
ATOM 653 O O . THR A 1 84 ? 17.544 -7.054 -30.325 1.00 86.31 84 THR A O 1
ATOM 656 N N . GLN A 1 85 ? 18.189 -9.201 -30.393 1.00 85.50 85 GLN A N 1
ATOM 657 C CA . GLN A 1 85 ? 19.613 -8.881 -30.531 1.00 85.50 85 GLN A CA 1
ATOM 658 C C . GLN A 1 85 ? 19.879 -7.941 -31.719 1.00 85.50 85 GLN A C 1
ATOM 660 O O . GLN A 1 85 ? 20.642 -6.984 -31.587 1.00 85.50 85 GLN A O 1
ATOM 665 N N . ASP A 1 86 ? 19.185 -8.156 -32.839 1.00 89.38 86 ASP A N 1
ATOM 666 C CA . ASP A 1 86 ? 19.303 -7.318 -34.034 1.00 89.38 86 ASP A CA 1
ATOM 667 C C . ASP A 1 86 ? 18.736 -5.911 -33.814 1.00 89.38 86 ASP A C 1
ATOM 669 O O . ASP A 1 86 ? 19.344 -4.923 -34.217 1.00 89.38 86 ASP A O 1
ATOM 673 N N . GLN A 1 87 ? 17.604 -5.789 -33.114 1.00 87.94 87 GLN A N 1
ATOM 674 C CA . GLN A 1 87 ? 17.035 -4.484 -32.765 1.00 87.94 87 GLN A CA 1
ATOM 675 C C . GLN A 1 87 ? 17.904 -3.720 -31.758 1.00 87.94 87 GLN A C 1
ATOM 677 O O . GLN A 1 87 ? 18.000 -2.499 -31.848 1.00 87.94 87 GLN A O 1
ATOM 682 N N . ALA A 1 88 ? 18.551 -4.419 -30.822 1.00 86.88 88 ALA A N 1
ATOM 683 C CA . ALA A 1 88 ? 19.496 -3.819 -29.886 1.00 86.88 88 ALA A CA 1
ATOM 684 C C . ALA A 1 88 ? 20.754 -3.321 -30.612 1.00 86.88 88 ALA A C 1
ATOM 686 O O . ALA A 1 88 ? 21.197 -2.201 -30.365 1.00 86.88 88 ALA A O 1
ATOM 687 N N . ARG A 1 89 ? 21.284 -4.103 -31.563 1.00 87.12 89 ARG A N 1
ATOM 688 C CA . ARG A 1 89 ? 22.403 -3.679 -32.416 1.00 87.12 89 ARG A CA 1
ATOM 689 C C . ARG A 1 89 ? 22.033 -2.452 -33.254 1.00 87.12 89 ARG A C 1
ATOM 691 O O . ARG A 1 89 ? 22.752 -1.461 -33.208 1.00 87.12 89 ARG A O 1
ATOM 698 N N . LEU A 1 90 ? 20.882 -2.474 -33.927 1.00 87.94 90 LEU A N 1
ATOM 699 C CA . LEU A 1 90 ? 20.400 -1.347 -34.733 1.00 87.94 90 LEU A CA 1
ATOM 700 C C . LEU A 1 90 ? 20.192 -0.075 -33.891 1.00 87.94 90 LEU A C 1
ATOM 702 O O . LEU A 1 90 ? 20.417 1.037 -34.365 1.00 87.94 90 LEU A O 1
ATOM 706 N N . LEU A 1 91 ? 19.736 -0.224 -32.643 1.00 86.56 91 LEU A N 1
ATOM 707 C CA . LEU A 1 91 ? 19.583 0.895 -31.714 1.00 86.56 91 LEU A CA 1
ATOM 708 C C . LEU A 1 91 ? 20.941 1.525 -31.380 1.00 86.56 91 LEU A C 1
ATOM 710 O O . LEU A 1 91 ? 21.056 2.747 -31.401 1.00 86.56 91 LEU A O 1
ATOM 714 N N . LEU A 1 92 ? 21.950 0.699 -31.094 1.00 86.38 92 LEU A N 1
ATOM 715 C CA . LEU A 1 92 ? 23.305 1.157 -30.784 1.00 86.38 92 LEU A CA 1
ATOM 716 C C . LEU A 1 92 ? 23.955 1.840 -31.990 1.00 86.38 92 LEU A C 1
ATOM 718 O O . LEU A 1 92 ? 24.483 2.933 -31.842 1.00 86.38 92 LEU A O 1
ATOM 722 N N . GLU A 1 93 ? 23.834 1.258 -33.184 1.00 85.25 93 GLU A N 1
ATOM 723 C CA . GLU A 1 93 ? 24.351 1.842 -34.432 1.00 85.25 93 GLU A CA 1
ATOM 724 C C . GLU A 1 93 ? 23.717 3.204 -34.751 1.00 85.25 93 GLU A C 1
ATOM 726 O O . GLU A 1 93 ? 24.384 4.093 -35.266 1.00 85.25 93 GLU A O 1
ATOM 731 N N . LYS A 1 94 ? 22.432 3.398 -34.424 1.00 83.62 94 LYS A N 1
ATOM 732 C CA . LYS A 1 94 ? 21.753 4.695 -34.591 1.00 83.62 94 LYS A CA 1
ATOM 733 C C . LYS A 1 94 ? 22.084 5.713 -33.503 1.00 83.62 94 LYS A C 1
ATOM 735 O O . LYS A 1 94 ? 21.890 6.907 -33.722 1.00 83.62 94 LYS A O 1
ATOM 740 N N . ALA A 1 95 ? 22.476 5.246 -32.321 1.00 82.19 95 ALA A N 1
ATOM 741 C CA . ALA A 1 95 ? 22.895 6.098 -31.215 1.00 82.19 95 ALA A CA 1
ATOM 742 C C . ALA A 1 95 ? 24.372 6.507 -31.338 1.00 82.19 95 ALA A C 1
ATOM 744 O O . ALA A 1 95 ? 24.772 7.503 -30.734 1.00 82.19 95 ALA A O 1
ATOM 745 N N . ASP A 1 96 ? 25.161 5.770 -32.121 1.00 77.06 96 ASP A N 1
ATOM 746 C CA . ASP A 1 96 ? 26.551 6.085 -32.417 1.00 77.06 96 ASP A CA 1
ATOM 747 C C . ASP A 1 96 ? 26.656 7.278 -33.381 1.00 77.06 96 ASP A C 1
ATOM 749 O O . ASP A 1 96 ? 25.971 7.365 -34.401 1.00 77.06 96 ASP A O 1
ATOM 753 N N . GLY A 1 97 ? 27.479 8.250 -33.013 1.00 81.25 97 GLY A N 1
ATOM 754 C CA . GLY A 1 97 ? 27.586 9.536 -33.689 1.00 81.25 97 GLY A CA 1
ATOM 755 C C . GLY A 1 97 ? 28.722 10.362 -33.101 1.00 81.25 97 GLY A C 1
ATOM 756 O O . GLY A 1 97 ? 29.139 10.154 -31.965 1.00 81.25 97 GLY A O 1
ATOM 757 N N . ASP A 1 98 ? 29.213 11.339 -33.859 1.00 79.56 98 ASP A N 1
ATOM 758 C CA . ASP A 1 98 ? 30.512 11.984 -33.596 1.00 79.56 98 ASP A CA 1
ATOM 759 C C . ASP A 1 98 ? 30.501 13.013 -32.438 1.00 79.56 98 ASP A C 1
ATOM 761 O O . ASP A 1 98 ? 31.447 13.764 -32.210 1.00 79.56 98 ASP A O 1
ATOM 765 N N . GLY A 1 99 ? 29.393 13.096 -31.694 1.00 87.25 99 GLY A N 1
ATOM 766 C CA . GLY A 1 99 ? 29.197 14.056 -30.610 1.00 87.25 99 GLY A CA 1
ATOM 767 C C . GLY A 1 99 ? 29.335 13.438 -29.219 1.00 87.25 99 GLY A C 1
ATOM 768 O O . GLY A 1 99 ? 28.911 12.311 -28.973 1.00 87.25 99 GLY A O 1
ATOM 769 N N . LEU A 1 100 ? 29.787 14.235 -28.244 1.00 85.81 100 LEU A N 1
ATOM 770 C CA . LEU A 1 100 ? 29.865 13.837 -26.824 1.00 85.81 100 LEU A CA 1
ATOM 771 C C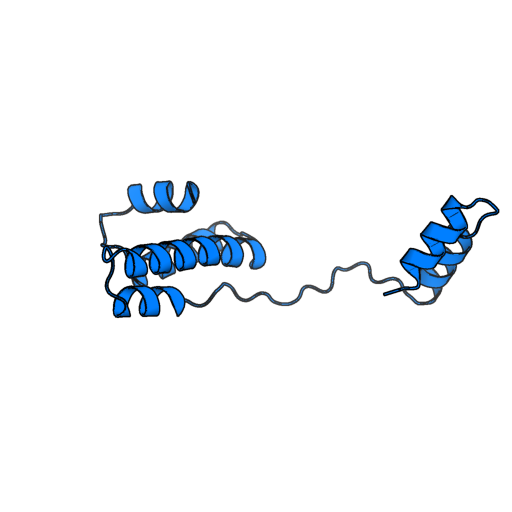 . LEU A 1 100 ? 28.531 13.313 -26.261 1.00 85.81 100 LEU A C 1
ATOM 773 O O . LEU A 1 100 ? 28.510 12.464 -25.371 1.00 85.81 100 LEU A O 1
ATOM 777 N N . ARG A 1 101 ? 27.405 13.808 -26.789 1.00 85.44 101 ARG A N 1
ATOM 778 C CA . ARG A 1 101 ? 26.065 13.322 -26.445 1.00 85.44 101 ARG A CA 1
ATOM 779 C C . ARG A 1 101 ? 25.838 11.881 -26.914 1.00 85.44 101 ARG A C 1
ATOM 781 O O . ARG A 1 101 ? 25.339 11.095 -26.120 1.00 85.44 101 ARG A O 1
ATOM 788 N N . SER A 1 102 ? 26.236 11.542 -28.142 1.00 84.38 102 SER A N 1
ATOM 789 C CA . SER A 1 102 ? 26.156 10.173 -28.676 1.00 84.38 102 SER A CA 1
ATOM 790 C C . SER A 1 102 ? 26.985 9.210 -27.842 1.00 84.38 102 SER A C 1
ATOM 792 O O . SER A 1 102 ? 26.460 8.209 -27.368 1.00 84.38 102 SER A O 1
ATOM 794 N N . ALA A 1 103 ? 28.245 9.561 -27.564 1.00 83.81 103 ALA A N 1
ATOM 795 C CA . ALA A 1 103 ? 29.133 8.729 -26.754 1.00 83.81 103 ALA A CA 1
ATOM 796 C C . ALA A 1 103 ? 28.555 8.448 -25.353 1.00 83.81 103 ALA A C 1
ATOM 798 O O . ALA A 1 103 ? 28.584 7.315 -24.872 1.00 83.81 103 ALA A O 1
ATOM 799 N N . ARG A 1 104 ? 27.971 9.467 -24.707 1.00 86.62 104 ARG A N 1
ATOM 800 C CA . ARG A 1 104 ? 27.290 9.310 -23.415 1.00 86.62 104 ARG A CA 1
ATOM 801 C C . ARG A 1 104 ? 26.046 8.430 -23.525 1.00 86.62 104 ARG A C 1
ATOM 803 O O . ARG A 1 104 ? 25.852 7.557 -22.684 1.00 86.62 104 ARG A O 1
ATOM 810 N N . ASP A 1 105 ? 25.190 8.682 -24.510 1.00 86.19 105 ASP A N 1
ATOM 811 C CA . ASP A 1 105 ? 23.914 7.981 -24.649 1.00 86.19 105 ASP A CA 1
ATOM 812 C C . ASP A 1 105 ? 24.156 6.485 -24.968 1.00 86.19 105 ASP A C 1
ATOM 814 O O . ASP A 1 105 ? 23.527 5.629 -24.348 1.00 86.19 105 ASP A O 1
ATOM 818 N N . VAL A 1 106 ? 25.153 6.151 -25.802 1.00 86.25 106 VAL A N 1
ATOM 819 C CA . VAL A 1 106 ? 25.614 4.767 -26.045 1.00 86.25 106 VAL A CA 1
ATOM 820 C C . VAL A 1 106 ? 26.157 4.117 -24.767 1.00 86.25 106 VAL A C 1
ATOM 822 O O . VAL A 1 106 ? 25.759 3.000 -24.432 1.00 86.25 106 VAL A O 1
ATOM 825 N N . ALA A 1 107 ? 27.016 4.812 -24.013 1.00 85.12 107 ALA A N 1
ATOM 826 C CA . ALA A 1 107 ? 27.554 4.292 -22.755 1.00 85.12 107 ALA A CA 1
ATOM 827 C C . ALA A 1 107 ? 26.451 4.010 -21.719 1.00 85.12 107 ALA A C 1
ATOM 829 O O . ALA A 1 107 ? 26.497 2.996 -21.028 1.00 85.12 107 ALA A O 1
ATOM 830 N N . MET A 1 108 ? 25.427 4.866 -21.628 1.00 86.44 108 MET A N 1
ATOM 831 C CA . MET A 1 108 ? 24.287 4.632 -20.734 1.00 86.44 108 MET A CA 1
ATOM 832 C C . MET A 1 108 ? 23.435 3.431 -21.155 1.00 86.44 108 MET A C 1
ATOM 834 O O . MET A 1 108 ? 22.946 2.714 -20.285 1.00 86.44 108 MET A O 1
ATOM 838 N N . ILE A 1 109 ? 23.256 3.199 -22.460 1.00 85.44 109 ILE A N 1
ATOM 839 C CA . ILE A 1 109 ? 22.499 2.046 -22.974 1.00 85.44 109 ILE A CA 1
ATOM 840 C C . ILE A 1 109 ? 23.237 0.727 -22.685 1.00 85.44 109 ILE A C 1
ATOM 842 O O . ILE A 1 109 ? 22.590 -0.277 -22.403 1.00 85.44 109 ILE A O 1
ATOM 846 N N . LEU A 1 110 ? 24.574 0.725 -22.726 1.00 78.69 110 LEU A N 1
ATOM 847 C CA . LEU A 1 110 ? 25.398 -0.473 -22.518 1.00 78.69 110 LEU A CA 1
ATOM 848 C C . LEU A 1 110 ? 25.689 -0.811 -21.042 1.00 78.69 110 LEU A C 1
ATOM 850 O O . LEU A 1 110 ? 26.119 -1.926 -20.764 1.00 78.69 110 LEU A O 1
ATOM 854 N N . CYS A 1 111 ? 25.477 0.114 -20.101 1.00 72.69 111 CYS A N 1
ATOM 855 C CA . CYS A 1 111 ? 25.869 -0.034 -18.687 1.00 72.69 111 CYS A CA 1
ATOM 856 C C . CYS A 1 111 ? 24.780 -0.602 -17.746 1.00 72.69 111 CYS A C 1
ATOM 858 O O . CYS A 1 111 ? 24.781 -0.272 -16.559 1.00 72.69 111 CYS A O 1
ATOM 860 N N . TRP A 1 112 ? 23.860 -1.437 -18.236 1.00 51.91 112 TRP A N 1
ATOM 861 C CA . TRP A 1 112 ? 22.820 -2.090 -17.418 1.00 51.91 112 TRP A CA 1
ATOM 862 C C . TRP A 1 112 ? 23.100 -3.567 -17.143 1.00 51.91 112 TRP A C 1
ATOM 864 O O . TRP A 1 112 ? 23.511 -4.278 -18.086 1.00 51.91 112 TRP A O 1
#

Sequence (112 aa):
MEQFIDWYCSEPRLALNRTVVLRFRLHLESLGLAAGTVNQRLAAVRRLAYEAADSGLLSPELAAGIRRVKGAKQLGARTGNWLTQDQARLLLEKADGDGLRSARDVAMILCW

Secondary structure (DSSP, 8-state):
-HHHHHHHHHS----SSHHHHHHHHHHHHHTT--HHHHHHHHHHHHHHHHHHHHTTSS-HHHHHHHHTPPPP-------S-PPPHHHHHHHHHHH--SSHHHHHHHHHHH--

Radius of gyration: 22.58 Å; chains: 1; bounding box: 51×25×56 Å